Protein AF-A0A661ZI02-F1 (afdb_monomer_lite)

Secondary structure (DSSP, 8-state):
----------EEEEEE-SBTTB--SB-SS-BHHHHHHHHHHHHHHHHHHH-TTSEEEES-SSS----HHHHHHHHHHTT-SEEEEE-------S--

Radius of gyration: 15.88 Å; chains: 1; bounding box: 50×31×38 Å

pLDDT: mean 93.58, std 11.14, range [49.25, 98.88]

Structure (mmCIF, N/CA/C/O backbone):
data_AF-A0A661ZI02-F1
#
_entry.id   AF-A0A661ZI02-F1
#
loop_
_atom_site.group_PDB
_atom_site.id
_atom_site.type_symbol
_atom_site.label_atom_id
_atom_site.label_alt_id
_atom_site.label_comp_id
_atom_site.label_asym_id
_atom_site.label_entity_id
_atom_site.label_seq_id
_atom_site.pdbx_PDB_ins_code
_atom_site.Cartn_x
_atom_site.Cartn_y
_atom_site.Cartn_z
_atom_site.occupancy
_atom_site.B_iso_or_equiv
_atom_site.auth_seq_id
_atom_site.auth_comp_id
_atom_site.auth_asym_id
_atom_site.auth_atom_id
_atom_site.pdbx_PDB_model_num
ATOM 1 N N . MET A 1 1 ? -31.070 20.091 14.292 1.00 49.25 1 MET A N 1
ATOM 2 C CA . MET A 1 1 ? -29.804 20.089 13.535 1.00 49.25 1 MET A CA 1
ATOM 3 C C . MET A 1 1 ? -28.963 18.982 14.133 1.00 49.25 1 MET A C 1
ATOM 5 O O . MET A 1 1 ? -28.464 19.156 15.236 1.00 49.25 1 MET A O 1
ATOM 9 N N . GLU A 1 2 ? -28.938 17.812 13.501 1.00 51.69 2 GLU A N 1
ATOM 10 C CA . GLU A 1 2 ? -28.053 16.727 13.930 1.00 51.69 2 GLU A CA 1
ATOM 11 C C . GLU A 1 2 ? -26.612 17.192 13.716 1.00 51.69 2 GLU A C 1
ATOM 13 O O . GLU A 1 2 ? -26.232 17.592 12.615 1.00 51.69 2 GLU A O 1
ATOM 18 N N . GLY A 1 3 ? -25.843 17.254 14.802 1.00 53.81 3 GLY A N 1
ATOM 19 C CA . GLY A 1 3 ? -24.436 17.615 14.740 1.00 53.81 3 GLY A CA 1
ATOM 20 C C . GLY A 1 3 ? -23.689 16.557 13.943 1.00 53.81 3 GLY A C 1
ATOM 21 O O . GLY A 1 3 ? -23.817 15.368 14.225 1.00 53.81 3 GLY A O 1
ATOM 22 N N . VAL A 1 4 ? -22.914 16.984 12.948 1.00 59.16 4 VAL A N 1
ATOM 23 C CA . VAL A 1 4 ? -22.008 16.099 12.216 1.00 59.16 4 VAL A CA 1
ATOM 24 C C . VAL A 1 4 ? -21.014 15.530 13.228 1.00 59.16 4 VAL A C 1
ATOM 26 O O . VAL A 1 4 ? -20.111 16.230 13.683 1.00 59.16 4 VAL A O 1
ATOM 29 N N . SER A 1 5 ? -21.195 14.271 13.626 1.00 65.38 5 SER A N 1
ATOM 30 C CA . SER A 1 5 ? -20.188 13.551 14.400 1.00 65.38 5 SER A CA 1
ATOM 31 C C . SER A 1 5 ? -18.916 13.495 13.557 1.00 65.38 5 SER A C 1
ATOM 33 O O . SER A 1 5 ? -18.972 13.025 12.418 1.00 65.38 5 SER A O 1
ATOM 35 N N . GLN A 1 6 ? -17.779 13.963 14.081 1.00 70.00 6 GLN A N 1
ATOM 36 C CA . GLN A 1 6 ? -16.489 13.740 13.424 1.00 70.00 6 GLN A CA 1
ATOM 37 C C . GLN A 1 6 ? -16.312 12.234 13.206 1.00 70.00 6 GLN A C 1
ATOM 39 O O . GLN A 1 6 ? -16.179 11.479 14.170 1.00 70.00 6 GLN A O 1
ATOM 44 N N . GLN A 1 7 ? -16.343 11.800 11.945 1.00 73.38 7 GLN A N 1
ATOM 45 C CA . GLN A 1 7 ? -16.072 10.414 11.584 1.00 73.38 7 GLN A CA 1
ATOM 46 C C . GLN A 1 7 ? -14.613 10.115 11.935 1.00 73.38 7 GLN A C 1
ATOM 48 O O . GLN A 1 7 ? -13.685 10.699 11.373 1.00 73.38 7 GLN A O 1
ATOM 53 N N . LYS A 1 8 ? -14.417 9.260 12.941 1.00 89.00 8 LYS A N 1
ATOM 54 C CA . LYS A 1 8 ? -13.094 8.846 13.404 1.00 89.00 8 LYS A CA 1
ATOM 55 C C . LYS A 1 8 ? -12.618 7.716 12.497 1.00 89.00 8 LYS A C 1
ATOM 57 O O . LYS A 1 8 ? -13.283 6.694 12.421 1.00 89.00 8 LYS A O 1
ATOM 62 N N . VAL A 1 9 ? -11.458 7.880 11.867 1.00 95.38 9 VAL A N 1
ATOM 63 C CA . VAL A 1 9 ? -10.813 6.811 11.087 1.00 95.38 9 VAL A CA 1
ATOM 64 C C . VAL A 1 9 ? -10.474 5.644 12.020 1.00 95.38 9 VAL A C 1
ATOM 66 O O . VAL A 1 9 ? -9.793 5.839 13.031 1.00 95.38 9 VAL A O 1
ATOM 69 N N . ARG A 1 10 ? -10.959 4.442 11.698 1.00 97.19 10 ARG A N 1
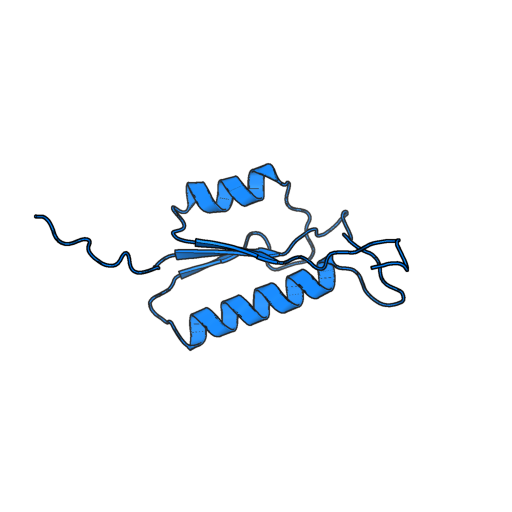ATOM 70 C CA . ARG A 1 10 ? -10.729 3.188 12.433 1.00 97.19 10 ARG A CA 1
ATOM 71 C C . ARG A 1 10 ? -10.039 2.131 11.579 1.00 97.19 10 ARG A C 1
ATOM 73 O O . ARG A 1 10 ? -9.303 1.331 12.144 1.00 97.19 10 ARG A O 1
ATOM 80 N N . LYS A 1 11 ? -10.225 2.137 10.259 1.00 98.38 11 LYS A N 1
ATOM 81 C CA . LYS A 1 11 ? -9.582 1.204 9.326 1.00 98.38 11 LYS A CA 1
ATOM 82 C C . LYS A 1 11 ? -8.891 1.947 8.193 1.00 98.38 11 LYS A C 1
ATOM 84 O O . LYS A 1 11 ? -9.512 2.725 7.470 1.00 98.38 11 LYS A O 1
ATOM 89 N N . VAL A 1 12 ? -7.605 1.667 8.013 1.00 98.62 12 VAL A N 1
ATOM 90 C CA . VAL A 1 12 ? -6.792 2.228 6.932 1.00 98.62 12 VAL A CA 1
ATOM 91 C C . VAL A 1 12 ? -6.249 1.098 6.075 1.00 98.62 12 VAL A C 1
ATOM 93 O O . VAL A 1 12 ? -5.568 0.200 6.574 1.00 98.62 12 VAL A O 1
ATOM 96 N N . VAL A 1 13 ? -6.484 1.180 4.767 1.00 98.88 13 VAL A N 1
ATOM 97 C CA . VAL A 1 13 ? -5.771 0.357 3.789 1.00 98.88 13 VAL A CA 1
ATOM 98 C C . VAL A 1 13 ? -4.594 1.143 3.231 1.00 98.88 13 VAL A C 1
ATOM 100 O O . VAL A 1 13 ? -4.751 2.252 2.726 1.00 98.88 13 VAL A O 1
ATOM 103 N N . ILE A 1 14 ? -3.408 0.547 3.308 1.00 98.88 14 ILE A N 1
ATOM 104 C CA . ILE A 1 14 ? -2.177 1.070 2.723 1.00 98.88 14 ILE A CA 1
ATOM 105 C C . ILE A 1 14 ? -1.833 0.233 1.498 1.00 98.88 14 ILE A C 1
ATOM 107 O O . ILE A 1 14 ? -1.569 -0.971 1.581 1.00 98.88 14 ILE A O 1
ATOM 111 N N . ASP A 1 15 ? -1.803 0.894 0.354 1.00 98.88 15 ASP A N 1
ATOM 112 C CA . ASP A 1 15 ? -1.435 0.311 -0.916 1.00 98.88 15 ASP A CA 1
ATOM 113 C C . ASP A 1 15 ? 0.005 0.660 -1.287 1.00 98.88 15 ASP A C 1
ATOM 115 O O . ASP A 1 15 ? 0.357 1.820 -1.507 1.00 98.88 15 ASP A O 1
ATOM 119 N N . ALA A 1 16 ? 0.850 -0.368 -1.365 1.00 98.75 16 ALA A N 1
ATOM 120 C CA . ALA A 1 16 ? 2.185 -0.230 -1.922 1.00 98.75 16 ALA A CA 1
ATOM 121 C C . ALA A 1 16 ? 2.099 -0.372 -3.449 1.00 98.75 16 ALA A C 1
ATOM 123 O O . ALA A 1 16 ? 1.865 -1.474 -3.964 1.00 98.75 16 ALA A O 1
ATOM 124 N N . GLY A 1 17 ? 2.312 0.727 -4.179 1.00 98.38 17 GLY A N 1
ATOM 125 C CA . GLY A 1 17 ? 2.271 0.772 -5.642 1.00 98.38 17 GLY A CA 1
ATOM 126 C C . GLY A 1 17 ? 3.108 -0.326 -6.311 1.00 98.38 17 GLY A C 1
ATOM 127 O O . GLY A 1 17 ? 4.130 -0.757 -5.767 1.00 98.38 17 GLY A O 1
ATOM 128 N N . HIS A 1 18 ? 2.674 -0.793 -7.487 1.00 98.50 18 HIS A N 1
ATOM 129 C CA . HIS A 1 18 ? 3.383 -1.797 -8.306 1.00 98.50 18 HIS A CA 1
ATOM 130 C C . HIS A 1 18 ? 3.630 -3.131 -7.569 1.00 98.50 18 HIS A C 1
ATOM 132 O O . HIS A 1 18 ? 2.824 -3.504 -6.711 1.00 98.50 18 HIS A O 1
ATOM 138 N N . GLY A 1 19 ? 4.691 -3.872 -7.916 1.00 98.44 19 GLY A N 1
ATOM 139 C CA . GLY A 1 19 ? 5.124 -5.101 -7.241 1.00 98.44 19 GLY A CA 1
ATOM 140 C C . GLY A 1 19 ? 5.298 -6.299 -8.179 1.00 98.44 19 GLY A C 1
ATOM 141 O O . GLY A 1 19 ? 4.689 -6.383 -9.244 1.00 98.44 19 GLY A O 1
ATOM 142 N N . GLY A 1 20 ? 6.141 -7.256 -7.791 1.00 98.50 20 GLY A N 1
ATOM 143 C CA . GLY A 1 20 ? 6.430 -8.458 -8.567 1.00 98.50 20 GLY A CA 1
ATOM 144 C C . GLY A 1 20 ? 6.935 -8.121 -9.973 1.00 98.50 20 GLY A C 1
ATOM 145 O O . GLY A 1 20 ? 8.009 -7.530 -10.127 1.00 98.50 20 GLY A O 1
ATOM 146 N N . LYS A 1 21 ? 6.138 -8.499 -10.984 1.00 98.00 21 LYS A N 1
ATOM 147 C CA . LYS A 1 21 ? 6.414 -8.280 -12.416 1.00 98.00 21 LYS A CA 1
ATOM 148 C C . LYS A 1 21 ? 6.370 -6.811 -12.848 1.00 98.00 21 LYS A C 1
ATOM 150 O O . LYS A 1 21 ? 6.915 -6.487 -13.895 1.00 98.00 21 LYS A O 1
ATOM 155 N N . ASP A 1 22 ? 5.736 -5.943 -12.065 1.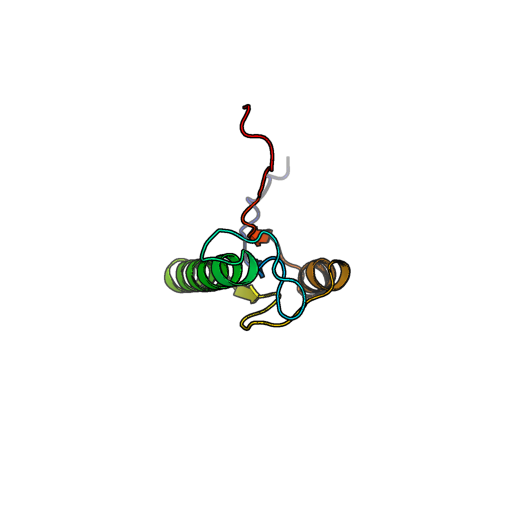00 98.19 22 ASP A N 1
ATOM 156 C CA . ASP A 1 22 ? 5.635 -4.515 -12.351 1.00 98.19 22 ASP A CA 1
ATOM 157 C C . ASP A 1 22 ? 6.629 -3.738 -11.468 1.00 98.19 22 ASP A C 1
ATOM 159 O O . ASP A 1 22 ? 6.449 -3.692 -10.246 1.00 98.19 22 ASP A O 1
ATOM 163 N N . PRO A 1 23 ? 7.707 -3.168 -12.036 1.00 97.69 23 PRO A N 1
ATOM 164 C CA . PRO A 1 23 ? 8.685 -2.397 -11.275 1.00 97.69 23 PRO A CA 1
ATOM 165 C C . PRO A 1 23 ? 8.222 -0.976 -10.923 1.00 97.69 23 PRO A C 1
ATOM 167 O O . PRO A 1 23 ? 8.832 -0.371 -10.036 1.00 97.69 23 PRO A O 1
ATOM 170 N N . GLY A 1 24 ? 7.188 -0.453 -11.592 1.00 97.38 24 GLY A N 1
ATOM 171 C CA . GLY A 1 24 ? 6.888 0.978 -11.626 1.00 97.38 24 GLY A CA 1
ATOM 172 C C . GLY A 1 24 ? 8.006 1.795 -12.274 1.00 97.38 24 GLY A C 1
ATOM 173 O O . GLY A 1 24 ? 8.746 1.292 -13.126 1.00 97.38 24 GLY A O 1
ATOM 174 N N . ALA A 1 25 ? 8.152 3.052 -11.862 1.00 97.31 25 ALA A N 1
ATOM 175 C CA . ALA A 1 25 ? 9.251 3.903 -12.288 1.00 97.31 25 ALA A CA 1
ATOM 176 C C . ALA A 1 25 ? 10.617 3.284 -11.941 1.00 97.31 25 ALA A C 1
ATOM 178 O O . ALA A 1 25 ? 10.862 2.808 -10.828 1.00 97.31 25 ALA A O 1
ATOM 179 N N . VAL A 1 26 ? 11.537 3.320 -12.907 1.00 95.56 26 VAL A N 1
ATOM 180 C CA . VAL A 1 26 ? 12.898 2.794 -12.763 1.00 95.56 26 VAL A CA 1
ATOM 181 C C . VAL A 1 26 ? 13.880 3.957 -12.758 1.00 95.56 26 VAL A C 1
ATOM 183 O O . VAL A 1 26 ? 14.055 4.649 -13.759 1.00 95.56 26 VAL A O 1
ATOM 186 N N . GLY A 1 27 ? 14.520 4.172 -11.612 1.00 91.44 27 GLY A N 1
ATOM 187 C CA . GLY A 1 27 ? 15.626 5.106 -11.462 1.00 91.44 27 GLY A CA 1
ATOM 188 C C . GLY A 1 27 ? 16.969 4.456 -11.787 1.00 91.44 27 GLY A C 1
ATOM 189 O O . GLY A 1 27 ? 17.069 3.262 -12.060 1.00 91.44 27 GLY A O 1
ATOM 190 N N . LYS A 1 28 ? 18.048 5.238 -11.680 1.00 92.75 28 LYS A N 1
ATOM 191 C CA . LYS A 1 28 ? 19.415 4.758 -11.949 1.00 92.75 28 LYS A CA 1
ATOM 192 C C . LYS A 1 28 ? 19.835 3.574 -11.060 1.00 92.75 28 LYS A C 1
ATOM 194 O O . LYS A 1 28 ? 20.608 2.730 -11.500 1.00 92.75 28 LYS A O 1
ATOM 199 N N . TYR A 1 29 ? 19.331 3.526 -9.824 1.00 94.56 29 TYR A N 1
ATOM 200 C CA . TYR A 1 29 ? 19.685 2.516 -8.816 1.00 94.56 29 TYR A CA 1
ATOM 201 C C . TYR A 1 29 ? 18.479 1.992 -8.024 1.00 94.56 29 TYR A C 1
ATOM 203 O O . TYR A 1 29 ? 18.652 1.298 -7.026 1.00 94.56 29 TYR A O 1
ATOM 211 N N . SER A 1 30 ? 17.259 2.360 -8.415 1.00 96.00 30 SER A N 1
ATOM 212 C CA . SER A 1 30 ? 16.053 2.084 -7.636 1.00 96.00 30 SER A CA 1
ATOM 213 C C . SER A 1 30 ? 14.877 1.713 -8.526 1.00 96.00 30 SER A C 1
ATOM 215 O O . SER A 1 30 ? 14.808 2.103 -9.691 1.00 96.00 30 SER A O 1
ATOM 217 N N . LYS A 1 31 ? 13.935 0.968 -7.953 1.00 98.06 31 LYS A N 1
ATOM 218 C CA . LYS A 1 31 ? 12.630 0.692 -8.548 1.00 98.06 31 LYS A CA 1
ATOM 219 C C . LYS A 1 31 ? 11.560 1.211 -7.606 1.00 98.06 31 LYS A C 1
ATOM 221 O O . LYS A 1 31 ? 11.659 1.029 -6.390 1.00 98.06 31 LYS A O 1
ATOM 226 N N . GLU A 1 32 ? 10.540 1.839 -8.165 1.00 98.44 32 GLU A N 1
ATOM 227 C CA . GLU A 1 32 ? 9.412 2.370 -7.412 1.00 98.44 32 GLU A CA 1
ATOM 228 C C . GLU A 1 32 ? 8.772 1.304 -6.524 1.00 98.44 32 GLU A C 1
ATOM 230 O O . GLU A 1 32 ? 8.528 1.574 -5.351 1.00 98.44 32 GLU A O 1
ATOM 235 N N . LYS A 1 33 ? 8.589 0.074 -7.024 1.00 98.56 33 LYS A N 1
ATOM 236 C CA . LYS A 1 33 ? 7.987 -1.017 -6.240 1.00 98.56 33 LYS A CA 1
ATOM 237 C C . LYS A 1 33 ? 8.687 -1.293 -4.901 1.00 98.56 33 LYS A C 1
ATOM 239 O O . LYS A 1 33 ? 8.015 -1.651 -3.928 1.00 98.56 33 LYS A O 1
ATOM 244 N N . ASP A 1 34 ? 10.009 -1.115 -4.846 1.00 98.62 34 ASP A N 1
ATOM 245 C CA . ASP A 1 34 ? 10.831 -1.400 -3.667 1.00 98.62 34 ASP A CA 1
ATOM 246 C C . ASP A 1 34 ? 10.735 -0.240 -2.667 1.00 98.62 34 ASP A C 1
ATOM 248 O O . ASP A 1 34 ? 10.555 -0.446 -1.462 1.00 98.62 34 ASP A O 1
ATOM 252 N N . ILE A 1 35 ? 10.781 0.996 -3.177 1.00 98.44 35 ILE A N 1
ATOM 253 C CA . ILE A 1 35 ? 10.625 2.213 -2.373 1.00 98.44 35 ILE A CA 1
ATOM 254 C C . ILE A 1 35 ? 9.207 2.284 -1.795 1.00 98.44 35 ILE A C 1
ATOM 256 O O . ILE A 1 35 ? 9.049 2.453 -0.586 1.00 98.44 35 ILE A O 1
ATOM 260 N N . ALA A 1 36 ? 8.186 2.093 -2.632 1.00 98.62 36 ALA A N 1
ATOM 261 C CA . ALA A 1 36 ? 6.784 2.118 -2.235 1.00 98.62 36 ALA A CA 1
ATOM 262 C C . ALA A 1 36 ? 6.486 1.078 -1.147 1.00 98.62 36 ALA A C 1
ATOM 264 O O . ALA A 1 36 ? 5.842 1.408 -0.154 1.00 98.62 36 ALA A O 1
ATOM 265 N N . LEU A 1 37 ? 7.016 -0.149 -1.270 1.00 98.81 37 LEU A N 1
ATOM 266 C CA . LEU A 1 37 ? 6.868 -1.178 -0.234 1.00 98.81 37 LEU A CA 1
ATOM 267 C C . LEU A 1 37 ? 7.518 -0.756 1.087 1.00 98.81 37 LEU A C 1
ATOM 269 O O . LEU A 1 37 ? 6.904 -0.871 2.146 1.00 98.81 37 LEU A O 1
ATOM 273 N N . SER A 1 38 ? 8.752 -0.254 1.026 1.00 98.75 38 SER A N 1
ATOM 274 C CA . SER A 1 38 ? 9.491 0.184 2.213 1.00 98.75 38 SER A CA 1
ATOM 275 C C . SER A 1 38 ? 8.761 1.306 2.954 1.00 98.75 38 SER A C 1
ATOM 277 O O . SER A 1 38 ? 8.631 1.261 4.180 1.00 98.75 38 SER A O 1
ATOM 279 N N . ILE A 1 39 ? 8.239 2.294 2.220 1.00 98.81 39 ILE A N 1
ATOM 280 C CA . ILE A 1 39 ? 7.477 3.403 2.800 1.00 98.81 39 ILE A CA 1
ATOM 281 C C . ILE A 1 39 ? 6.137 2.902 3.342 1.00 98.81 39 ILE A C 1
ATOM 283 O O . ILE A 1 39 ? 5.817 3.218 4.481 1.00 98.81 39 ILE A O 1
ATOM 287 N N . ALA A 1 40 ? 5.396 2.070 2.605 1.00 98.81 40 ALA A N 1
ATOM 288 C CA . ALA A 1 40 ? 4.119 1.523 3.061 1.00 98.81 40 ALA A CA 1
ATOM 289 C C . ALA A 1 40 ? 4.245 0.789 4.404 1.00 98.81 40 ALA A C 1
ATOM 291 O O . ALA A 1 40 ? 3.490 1.075 5.334 1.00 98.81 40 ALA A O 1
ATOM 292 N N . LEU A 1 41 ? 5.238 -0.097 4.540 1.00 98.88 41 LEU A N 1
ATOM 293 C CA . LEU A 1 41 ? 5.494 -0.828 5.785 1.00 98.88 41 LEU A CA 1
ATOM 294 C C . LEU A 1 41 ? 5.870 0.110 6.940 1.00 98.88 41 LEU A C 1
ATOM 296 O O . LEU A 1 41 ? 5.396 -0.067 8.060 1.00 98.88 41 LEU A O 1
ATOM 300 N N . LYS A 1 42 ? 6.692 1.136 6.683 1.00 98.88 42 LYS A N 1
ATOM 301 C CA . LYS A 1 42 ? 7.036 2.149 7.696 1.00 98.88 42 LYS A CA 1
ATOM 302 C C . LYS A 1 42 ? 5.818 2.971 8.114 1.00 98.88 42 LYS A C 1
ATOM 304 O O . LYS A 1 42 ? 5.633 3.183 9.310 1.00 98.88 42 LYS A O 1
ATOM 309 N N . THR A 1 43 ? 4.986 3.389 7.163 1.00 98.75 43 THR A N 1
ATOM 310 C CA . THR A 1 43 ? 3.750 4.138 7.419 1.00 98.75 43 THR A CA 1
ATOM 311 C C . THR A 1 43 ? 2.799 3.326 8.284 1.00 98.75 43 THR A C 1
ATOM 313 O O . THR A 1 43 ? 2.349 3.815 9.317 1.00 98.75 43 THR A O 1
ATOM 316 N N . GLY A 1 44 ? 2.534 2.071 7.924 1.00 98.69 44 GLY A N 1
ATOM 317 C CA . GLY A 1 44 ? 1.622 1.248 8.706 1.00 98.69 44 GLY A CA 1
ATOM 318 C C . GLY A 1 44 ? 2.168 0.905 10.094 1.00 98.69 44 GLY A C 1
ATOM 319 O O . GLY A 1 44 ? 1.426 1.019 11.064 1.00 98.69 44 GLY A O 1
ATOM 320 N N . ASN A 1 45 ? 3.471 0.628 10.232 1.00 98.62 45 ASN A N 1
ATOM 321 C CA . ASN A 1 45 ? 4.105 0.475 11.550 1.00 98.62 45 ASN A CA 1
ATOM 322 C C . ASN A 1 45 ? 3.983 1.750 12.403 1.00 98.62 45 ASN A C 1
ATOM 324 O O . ASN A 1 45 ? 3.759 1.675 13.611 1.00 98.62 45 ASN A O 1
ATOM 328 N N . TYR A 1 46 ? 4.131 2.929 11.791 1.00 98.69 46 TYR A N 1
ATOM 329 C CA . TYR A 1 46 ? 3.975 4.206 12.485 1.00 98.69 46 TYR A CA 1
ATOM 330 C C . TYR A 1 46 ? 2.530 4.423 12.951 1.00 98.69 46 TYR A C 1
ATOM 332 O O . TYR A 1 46 ? 2.326 4.827 14.095 1.00 98.69 46 TYR A O 1
ATOM 340 N N . ILE A 1 47 ? 1.537 4.110 12.112 1.00 98.44 47 ILE A N 1
ATOM 341 C CA . ILE A 1 47 ? 0.117 4.170 12.488 1.00 98.44 47 ILE A CA 1
ATOM 342 C C . ILE A 1 47 ? -0.153 3.215 13.651 1.00 98.44 47 ILE A C 1
ATOM 344 O O . ILE A 1 47 ? -0.616 3.662 14.691 1.00 98.44 47 ILE A O 1
ATOM 348 N N . GLN A 1 48 ? 0.229 1.941 13.536 1.00 97.75 48 GLN A N 1
ATOM 349 C CA . GLN A 1 48 ? 0.001 0.940 14.586 1.00 97.75 48 GLN A CA 1
ATOM 350 C C . GLN A 1 48 ? 0.639 1.331 15.929 1.00 97.75 48 GLN A C 1
ATOM 352 O O . GLN A 1 48 ? 0.062 1.085 16.984 1.00 97.75 48 GLN A O 1
ATOM 357 N N . LYS A 1 49 ? 1.818 1.968 15.904 1.00 98.38 49 LYS A N 1
ATOM 358 C CA . LYS A 1 49 ? 2.516 2.416 17.117 1.00 98.38 49 LYS A CA 1
ATOM 359 C C . LYS A 1 49 ? 1.843 3.610 17.801 1.00 98.38 49 LYS A C 1
ATOM 361 O O . LYS A 1 49 ? 1.873 3.690 19.025 1.00 98.38 49 LYS A O 1
ATOM 366 N N . ASN A 1 50 ? 1.311 4.560 17.033 1.00 98.31 50 ASN A N 1
ATOM 367 C CA . ASN A 1 50 ? 0.832 5.842 17.568 1.00 98.31 50 ASN A CA 1
ATOM 368 C C . ASN A 1 50 ? -0.699 5.929 17.663 1.00 98.31 50 ASN A C 1
ATOM 370 O O . ASN A 1 50 ? -1.221 6.775 18.382 1.00 98.31 50 ASN A O 1
ATOM 374 N N . LEU A 1 51 ? -1.415 5.064 16.946 1.00 97.19 51 LEU A N 1
ATOM 375 C CA . LEU A 1 51 ? -2.870 5.009 16.859 1.00 97.19 51 LEU A CA 1
ATOM 376 C C . LEU A 1 51 ? -3.320 3.549 17.068 1.00 97.19 51 LEU A C 1
ATOM 378 O O . LEU A 1 51 ? -3.739 2.899 16.114 1.00 97.19 51 LEU A O 1
ATOM 382 N N . PRO A 1 52 ? -3.242 3.011 18.302 1.00 94.81 52 PRO A N 1
ATOM 383 C CA . PRO A 1 52 ? -3.535 1.595 18.585 1.00 94.81 52 PRO A CA 1
ATOM 384 C C . PRO A 1 52 ? -4.987 1.194 18.276 1.00 94.81 52 PRO A C 1
ATOM 386 O O . PRO A 1 52 ? -5.302 0.022 18.111 1.00 94.81 52 PRO A O 1
ATOM 389 N N . ASP A 1 53 ? -5.860 2.192 18.186 1.00 96.75 53 ASP A N 1
ATOM 390 C CA . ASP A 1 53 ? -7.272 2.094 17.832 1.00 96.75 53 ASP A CA 1
ATOM 391 C C . ASP A 1 53 ? -7.536 1.947 16.321 1.00 96.75 53 ASP A C 1
ATOM 393 O O . ASP A 1 53 ? -8.690 1.755 15.930 1.00 96.75 53 ASP A O 1
ATOM 397 N N . VAL A 1 54 ? -6.506 2.114 15.483 1.00 98.19 54 VAL A N 1
ATOM 398 C CA . VAL A 1 54 ? -6.601 2.074 14.021 1.00 98.19 54 VAL A CA 1
ATOM 399 C C . VAL A 1 54 ? -6.061 0.747 13.503 1.00 98.19 54 VAL A C 1
ATOM 401 O O . VAL A 1 54 ? -4.888 0.414 13.669 1.00 98.19 54 VAL A O 1
ATOM 404 N N . GLU A 1 55 ? -6.919 0.007 12.815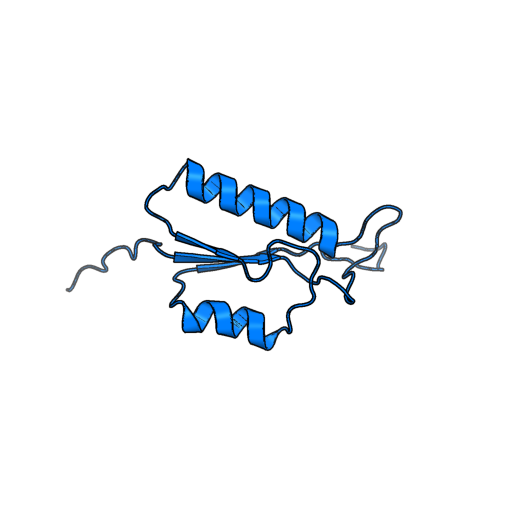 1.00 98.50 55 GLU A N 1
ATOM 405 C CA . GLU A 1 55 ? -6.547 -1.192 12.083 1.00 98.50 55 GLU A CA 1
ATOM 406 C C . GLU A 1 55 ? -5.842 -0.815 10.772 1.00 98.50 55 GLU A C 1
ATOM 408 O O . GLU A 1 55 ? -6.316 0.032 10.010 1.00 98.50 55 GLU A O 1
ATOM 413 N N . VAL A 1 56 ? -4.701 -1.457 10.503 1.00 98.69 56 VAL A N 1
ATOM 414 C CA . VAL A 1 56 ? -3.915 -1.250 9.282 1.00 98.69 56 VAL A CA 1
ATOM 415 C C . VAL A 1 56 ? -3.914 -2.516 8.443 1.00 98.69 56 VAL A C 1
ATOM 417 O O . VAL A 1 56 ? -3.397 -3.557 8.856 1.00 98.69 56 VAL A O 1
ATOM 420 N N . ILE A 1 57 ? -4.418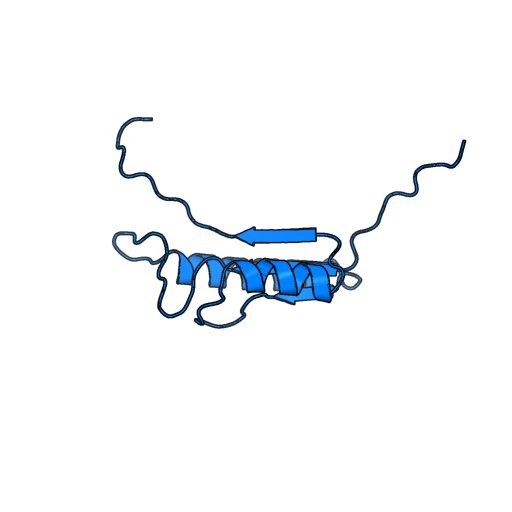 -2.385 7.223 1.00 98.81 57 ILE A N 1
ATOM 421 C CA . ILE A 1 57 ? -4.513 -3.448 6.228 1.00 98.81 57 ILE A CA 1
ATOM 422 C C . ILE A 1 57 ? -3.616 -3.062 5.052 1.00 98.81 57 ILE A C 1
ATOM 424 O O . ILE A 1 57 ? -3.529 -1.897 4.678 1.00 98.81 57 ILE A O 1
ATOM 428 N N . TYR A 1 58 ? -2.915 -4.027 4.466 1.00 98.81 58 TYR A N 1
ATOM 429 C CA . TYR A 1 58 ? -1.996 -3.773 3.356 1.00 98.81 58 TYR A CA 1
ATOM 430 C C . TYR A 1 58 ? -2.491 -4.474 2.096 1.00 98.81 58 TYR A C 1
ATOM 432 O O . TYR A 1 58 ? -2.870 -5.641 2.173 1.00 98.81 58 TYR A O 1
ATOM 440 N N . THR A 1 59 ? -2.401 -3.830 0.929 1.00 98.88 59 THR A N 1
ATOM 441 C CA . THR A 1 59 ? -2.646 -4.541 -0.342 1.00 98.88 59 THR A CA 1
ATOM 442 C C . THR A 1 59 ? -1.556 -5.576 -0.625 1.00 98.88 59 THR A C 1
ATOM 444 O O . THR A 1 59 ? -1.838 -6.653 -1.143 1.00 98.88 59 THR A O 1
ATOM 447 N N . ARG A 1 60 ? -0.309 -5.282 -0.231 1.00 98.75 60 ARG A N 1
ATOM 448 C CA . ARG A 1 60 ? 0.816 -6.226 -0.206 1.00 98.75 60 ARG A CA 1
ATOM 449 C C . ARG A 1 60 ? 1.809 -5.872 0.899 1.00 98.75 60 ARG A C 1
ATOM 451 O O . ARG A 1 60 ? 2.037 -4.701 1.188 1.00 98.75 60 ARG A O 1
ATOM 458 N N . LYS A 1 61 ? 2.446 -6.896 1.476 1.00 98.69 61 LYS A N 1
ATOM 459 C CA . LYS A 1 61 ? 3.543 -6.757 2.463 1.00 98.69 61 LYS A CA 1
ATOM 460 C C . LYS A 1 61 ? 4.880 -7.305 1.953 1.00 98.69 61 LYS A C 1
ATOM 462 O O . LYS A 1 61 ? 5.882 -7.244 2.656 1.00 98.69 61 LYS A O 1
ATOM 467 N N . THR A 1 62 ? 4.889 -7.834 0.734 1.00 98.81 62 THR A N 1
ATOM 468 C CA . THR A 1 62 ? 6.043 -8.428 0.054 1.00 98.81 62 THR A CA 1
ATOM 469 C C . THR A 1 62 ? 6.073 -7.976 -1.408 1.00 98.81 62 THR A C 1
ATOM 471 O O . THR A 1 62 ? 5.186 -7.247 -1.874 1.00 98.81 62 THR A O 1
ATOM 474 N N . ASP A 1 63 ? 7.117 -8.364 -2.139 1.00 98.62 63 ASP A N 1
ATOM 475 C CA . ASP A 1 63 ? 7.261 -8.053 -3.561 1.00 98.62 63 ASP A CA 1
ATOM 476 C C . ASP A 1 63 ? 6.394 -8.974 -4.439 1.00 98.62 63 ASP A C 1
ATOM 478 O O . ASP A 1 63 ? 6.876 -9.900 -5.086 1.00 98.62 63 ASP A O 1
ATOM 482 N N . ILE A 1 64 ? 5.085 -8.723 -4.433 1.00 98.75 64 ILE A N 1
ATOM 483 C CA . ILE A 1 64 ? 4.095 -9.412 -5.267 1.00 98.75 64 ILE A CA 1
ATOM 484 C C . ILE A 1 64 ? 3.312 -8.405 -6.101 1.00 98.75 64 ILE A C 1
ATOM 486 O O . ILE A 1 64 ? 3.107 -7.266 -5.683 1.00 98.75 64 ILE A O 1
ATOM 490 N N . PHE A 1 65 ? 2.855 -8.827 -7.278 1.00 98.50 65 PHE A N 1
ATOM 491 C CA . PHE A 1 65 ? 1.984 -7.998 -8.102 1.00 98.50 65 PHE A CA 1
ATOM 492 C C . PHE A 1 65 ? 0.535 -8.112 -7.630 1.00 98.50 65 PHE A C 1
ATOM 494 O O . PHE A 1 65 ? 0.004 -9.217 -7.530 1.00 98.50 65 PHE A O 1
ATOM 501 N N . VAL A 1 66 ? -0.106 -6.968 -7.387 1.00 98.25 66 VAL A N 1
ATOM 502 C CA . VAL A 1 66 ? -1.540 -6.875 -7.087 1.00 98.25 66 VAL A CA 1
ATOM 503 C C . VAL A 1 66 ? -2.215 -6.087 -8.203 1.00 98.25 66 VAL A C 1
ATOM 505 O O . VAL A 1 66 ? -1.866 -4.927 -8.445 1.00 98.25 66 VAL A O 1
ATOM 508 N N . GLU A 1 67 ? -3.176 -6.721 -8.874 1.00 97.94 67 GLU A N 1
ATOM 509 C CA . GLU A 1 67 ? -3.978 -6.105 -9.936 1.00 97.94 67 GLU A CA 1
ATOM 510 C C . GLU A 1 67 ? -4.699 -4.849 -9.426 1.00 97.94 67 GLU A C 1
ATOM 512 O O . GLU A 1 67 ? -5.197 -4.826 -8.299 1.00 97.94 67 GLU A O 1
ATOM 517 N N . LEU A 1 68 ? -4.801 -3.813 -10.264 1.00 96.12 68 LEU A N 1
ATOM 518 C CA . LEU A 1 68 ? -5.326 -2.503 -9.856 1.00 96.12 68 LEU A CA 1
ATOM 519 C C . LEU A 1 68 ? -6.737 -2.592 -9.245 1.00 96.12 68 LEU A C 1
ATOM 521 O O . LEU A 1 68 ? -7.000 -2.008 -8.197 1.00 96.12 68 LEU A O 1
ATOM 525 N N . HIS A 1 69 ? -7.623 -3.389 -9.849 1.00 97.25 69 HIS A N 1
ATOM 526 C CA . HIS A 1 69 ? -8.983 -3.594 -9.341 1.00 97.25 69 HIS A CA 1
ATOM 527 C C . HIS A 1 69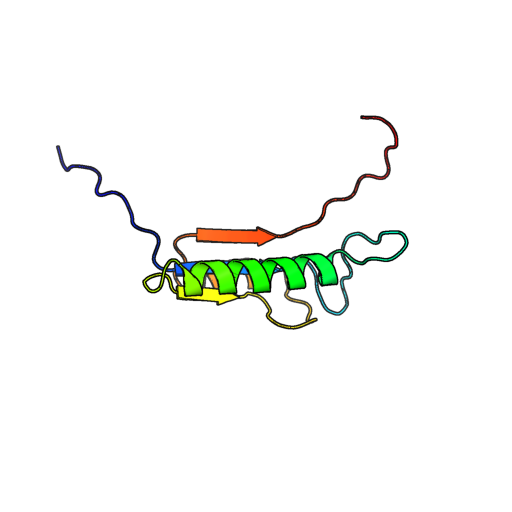 ? -9.010 -4.339 -7.998 1.00 97.25 69 HIS A C 1
ATOM 529 O O . HIS A 1 69 ? -9.882 -4.082 -7.171 1.00 97.25 69 HIS A O 1
ATOM 535 N N . ASN A 1 70 ? -8.046 -5.232 -7.751 1.00 98.19 70 ASN A N 1
ATOM 536 C CA . ASN A 1 70 ? -7.950 -5.952 -6.484 1.00 98.19 70 ASN A CA 1
ATOM 537 C C . ASN A 1 70 ? -7.511 -5.028 -5.345 1.00 98.19 70 ASN A C 1
ATOM 539 O O . ASN A 1 70 ? -7.972 -5.208 -4.225 1.00 98.19 70 ASN A O 1
ATOM 543 N N . ARG A 1 71 ? -6.690 -4.006 -5.617 1.00 98.44 71 ARG A N 1
ATOM 544 C CA . ARG A 1 71 ? -6.293 -3.006 -4.608 1.00 98.44 71 ARG A CA 1
ATOM 545 C C . ARG A 1 71 ? -7.508 -2.256 -4.060 1.00 98.44 71 ARG A C 1
ATOM 547 O O . ARG A 1 71 ? -7.681 -2.178 -2.848 1.00 98.44 71 ARG A O 1
ATOM 554 N N . ALA A 1 72 ? -8.373 -1.771 -4.954 1.00 97.56 72 ALA A N 1
ATOM 555 C CA . ALA A 1 72 ? -9.621 -1.108 -4.576 1.00 97.56 72 ALA A CA 1
ATOM 556 C C . ALA A 1 72 ? -10.613 -2.080 -3.917 1.00 97.56 72 ALA A C 1
ATOM 558 O O . ALA A 1 72 ? -11.241 -1.735 -2.920 1.00 97.56 72 ALA A O 1
ATOM 559 N N . ARG A 1 73 ? -10.713 -3.318 -4.426 1.00 98.56 73 ARG A N 1
ATOM 560 C CA . ARG A 1 73 ? -11.546 -4.364 -3.816 1.00 98.56 73 ARG A CA 1
ATOM 561 C C . ARG A 1 73 ? -11.145 -4.636 -2.365 1.00 98.56 73 ARG A C 1
ATOM 563 O O . ARG A 1 73 ? -12.020 -4.658 -1.519 1.00 98.56 73 ARG A O 1
ATOM 570 N N . ILE A 1 74 ? -9.849 -4.755 -2.057 1.00 98.62 74 ILE A N 1
ATOM 571 C CA . ILE A 1 74 ? -9.369 -4.938 -0.675 1.00 98.62 74 ILE A CA 1
ATOM 572 C C . ILE A 1 74 ? -9.869 -3.810 0.238 1.00 98.62 74 ILE A C 1
ATOM 574 O O . ILE A 1 74 ? -10.275 -4.082 1.362 1.00 98.62 74 ILE A O 1
ATOM 578 N N . ALA A 1 75 ? -9.873 -2.560 -0.232 1.00 98.38 75 ALA A N 1
ATOM 579 C CA . ALA A 1 75 ? -10.399 -1.433 0.539 1.00 98.38 75 ALA A CA 1
ATOM 580 C C . ALA A 1 75 ? -11.904 -1.536 0.790 1.00 98.38 75 ALA A C 1
ATOM 582 O O . ALA A 1 75 ? -12.344 -1.385 1.929 1.00 98.38 75 ALA A O 1
ATOM 583 N N . ASN A 1 76 ? -12.668 -1.845 -0.256 1.00 98.44 76 ASN A N 1
ATOM 584 C CA . ASN A 1 76 ? -14.122 -1.949 -0.178 1.00 98.44 76 ASN A CA 1
ATOM 585 C C . ASN A 1 76 ? -14.568 -3.142 0.679 1.00 98.44 76 ASN A C 1
ATOM 587 O O . ASN A 1 76 ? -15.408 -2.973 1.555 1.00 98.44 76 ASN A O 1
ATOM 591 N N . ASP A 1 77 ? -13.971 -4.318 0.478 1.00 98.56 77 ASP A N 1
ATOM 592 C CA . ASP A 1 77 ? -14.318 -5.555 1.191 1.00 98.56 77 ASP A CA 1
ATOM 593 C C . ASP A 1 77 ? -13.997 -5.472 2.693 1.00 98.56 77 ASP A C 1
ATOM 595 O O . ASP A 1 77 ? -14.608 -6.172 3.496 1.00 98.56 77 ASP A O 1
ATOM 599 N N . ASN A 1 78 ? -13.038 -4.624 3.084 1.00 98.31 78 ASN A N 1
ATOM 600 C CA . ASN A 1 78 ? -12.697 -4.385 4.489 1.00 98.31 78 ASN A CA 1
ATOM 601 C C . ASN A 1 78 ? -13.407 -3.162 5.090 1.00 98.31 78 ASN A C 1
ATOM 603 O O . ASN A 1 78 ? -13.189 -2.872 6.270 1.00 98.31 78 ASN A O 1
ATOM 607 N N . GLU A 1 79 ? -14.243 -2.468 4.309 1.00 97.62 79 GLU A N 1
ATOM 608 C CA . GLU A 1 79 ? -14.940 -1.241 4.714 1.00 97.62 79 GLU A CA 1
ATOM 609 C C . GLU A 1 79 ? -13.956 -0.190 5.254 1.00 97.62 79 GLU A C 1
ATOM 611 O O . GLU A 1 79 ? -14.121 0.348 6.348 1.00 97.62 79 GLU A O 1
ATOM 616 N N . ALA A 1 80 ? -12.859 0.037 4.527 1.00 98.00 80 ALA A N 1
ATOM 617 C CA . ALA A 1 80 ? -11.829 0.973 4.957 1.00 98.00 80 ALA A CA 1
ATOM 618 C C . ALA A 1 80 ? -12.354 2.418 4.953 1.00 98.00 80 ALA A C 1
ATOM 620 O O . ALA A 1 80 ? -12.900 2.884 3.954 1.00 98.00 80 ALA A O 1
ATOM 621 N N . ASP A 1 81 ? -12.096 3.158 6.033 1.00 97.88 81 ASP A N 1
ATOM 622 C CA . ASP A 1 81 ? -12.429 4.586 6.122 1.00 97.88 81 ASP A CA 1
ATOM 623 C C . ASP A 1 81 ? -11.480 5.438 5.267 1.00 97.88 81 ASP A C 1
ATOM 625 O O . ASP A 1 81 ? -11.817 6.539 4.829 1.00 97.88 81 ASP A O 1
ATOM 629 N N . LEU A 1 82 ? -10.256 4.940 5.065 1.00 97.75 82 LEU A N 1
ATOM 630 C CA . LEU A 1 82 ? -9.204 5.617 4.322 1.00 97.75 82 LEU A CA 1
ATOM 631 C C . LEU A 1 82 ? -8.371 4.621 3.514 1.00 97.75 82 LEU A C 1
ATOM 633 O O . LEU A 1 82 ? -7.892 3.610 4.030 1.00 97.75 82 LEU A O 1
ATOM 637 N N . PHE A 1 83 ? -8.130 4.970 2.254 1.00 98.50 83 PHE A N 1
ATOM 638 C CA . PHE A 1 83 ? -7.204 4.277 1.367 1.00 98.50 83 PHE A CA 1
ATOM 639 C C . PHE A 1 83 ? -6.019 5.190 1.038 1.00 98.50 83 PHE A C 1
ATOM 641 O O . PHE A 1 83 ? -6.202 6.290 0.518 1.00 98.50 83 PHE A O 1
ATOM 648 N N . ILE A 1 84 ? -4.801 4.737 1.333 1.00 98.62 84 ILE A N 1
ATOM 649 C CA . ILE A 1 84 ? -3.555 5.470 1.081 1.00 98.62 84 ILE A CA 1
ATOM 650 C C . ILE A 1 84 ? -2.738 4.685 0.062 1.00 98.62 84 ILE A C 1
ATOM 652 O O . ILE A 1 84 ? -2.172 3.651 0.405 1.00 98.62 84 ILE A O 1
ATOM 656 N N . SER A 1 85 ? -2.626 5.186 -1.168 1.00 98.56 85 SER A N 1
ATOM 657 C CA . SER A 1 85 ? -1.732 4.603 -2.173 1.00 98.56 85 SER A CA 1
AT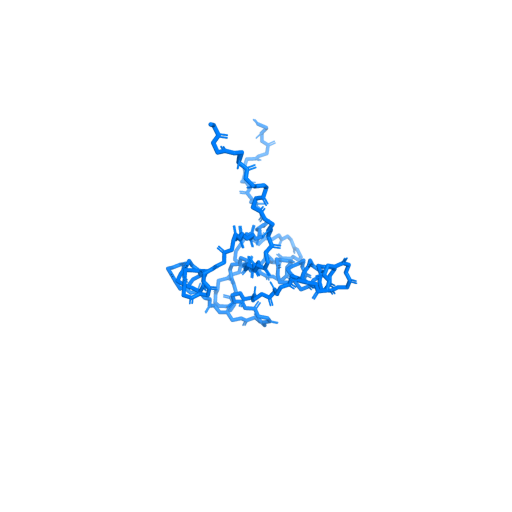OM 658 C C . SER A 1 85 ? -0.420 5.372 -2.251 1.00 98.56 85 SER A C 1
ATOM 660 O O . SER A 1 85 ? -0.405 6.603 -2.297 1.00 98.56 85 SER A O 1
ATOM 662 N N . ILE A 1 86 ? 0.690 4.637 -2.220 1.00 98.69 86 ILE A N 1
ATOM 663 C CA . ILE A 1 86 ? 2.044 5.188 -2.182 1.00 98.69 86 ILE A CA 1
ATOM 664 C C . ILE A 1 86 ? 2.756 4.834 -3.483 1.00 98.69 86 ILE A C 1
ATOM 666 O O . ILE A 1 86 ? 2.970 3.660 -3.788 1.00 98.69 86 ILE A O 1
ATOM 670 N N . HIS A 1 87 ? 3.168 5.878 -4.197 1.00 98.12 87 HIS A N 1
ATOM 671 C CA . HIS A 1 87 ? 3.852 5.818 -5.482 1.00 98.12 87 HIS A CA 1
ATOM 672 C C . HIS A 1 87 ? 5.041 6.785 -5.512 1.00 98.12 87 HIS A C 1
ATOM 674 O O . HIS A 1 87 ? 5.088 7.773 -4.775 1.00 98.12 87 HIS A O 1
ATOM 680 N N . CYS A 1 88 ? 6.004 6.507 -6.383 1.00 94.62 88 CYS A N 1
ATOM 681 C CA . CYS A 1 88 ? 7.121 7.388 -6.701 1.00 94.62 88 CYS A CA 1
ATOM 682 C C . CYS A 1 88 ? 7.045 7.718 -8.187 1.00 94.62 88 CYS A C 1
ATOM 684 O O . CYS A 1 88 ? 7.570 6.987 -9.020 1.00 94.62 88 CYS A O 1
ATOM 686 N N . ASN A 1 89 ? 6.367 8.821 -8.500 1.00 87.38 89 ASN A N 1
ATOM 687 C CA . ASN A 1 89 ? 6.122 9.225 -9.877 1.00 87.38 89 ASN A CA 1
ATOM 688 C C . ASN A 1 89 ? 7.436 9.486 -10.642 1.00 87.38 89 ASN A C 1
ATOM 690 O O . ASN A 1 89 ? 8.469 9.797 -10.045 1.00 87.38 89 ASN A O 1
ATOM 694 N N . ALA A 1 90 ? 7.378 9.421 -11.970 1.00 87.19 90 ALA A N 1
ATOM 695 C CA . ALA A 1 90 ? 8.486 9.782 -12.844 1.00 87.19 90 ALA A CA 1
ATOM 696 C C . ALA A 1 90 ? 7.998 10.614 -14.029 1.00 87.19 90 ALA A C 1
ATOM 698 O O . ALA A 1 90 ? 6.900 10.422 -14.545 1.00 87.19 90 ALA A O 1
ATOM 699 N N . ASN A 1 91 ? 8.848 11.532 -14.477 1.00 84.81 91 ASN A N 1
ATOM 700 C CA . ASN A 1 91 ? 8.640 12.303 -15.691 1.00 84.81 91 ASN A CA 1
ATOM 701 C C . ASN A 1 91 ? 9.944 12.299 -16.495 1.00 84.81 91 ASN A C 1
ATOM 703 O O . ASN A 1 91 ? 11.016 12.533 -15.941 1.00 84.81 91 ASN A O 1
ATOM 707 N N . ASN A 1 92 ? 9.845 12.035 -17.797 1.00 81.50 92 ASN A N 1
ATOM 708 C CA . ASN A 1 92 ? 10.989 12.063 -18.709 1.00 81.50 92 ASN A CA 1
ATOM 709 C C . ASN A 1 92 ? 11.362 13.491 -19.143 1.00 81.50 92 ASN A C 1
ATOM 711 O O . ASN A 1 92 ? 12.419 13.696 -19.737 1.00 81.50 92 ASN A O 1
ATOM 715 N N . SER A 1 93 ? 10.500 14.478 -18.879 1.00 83.25 93 SER A N 1
ATOM 716 C CA . SER A 1 93 ? 10.799 15.883 -19.135 1.00 83.25 93 SER A CA 1
ATOM 717 C C . SER A 1 93 ? 11.877 16.379 -18.176 1.00 83.25 93 SER A C 1
ATOM 719 O O . SER A 1 93 ? 11.711 16.341 -16.960 1.00 83.25 93 SER A O 1
ATOM 721 N N . SER A 1 94 ? 12.963 16.915 -18.730 1.00 77.00 94 SER A N 1
ATOM 722 C CA . SER A 1 94 ? 13.926 17.730 -17.982 1.00 77.00 94 SER A CA 1
ATOM 723 C C . SER A 1 94 ? 13.459 19.179 -17.803 1.00 77.00 94 SER A C 1
ATOM 725 O O . SER A 1 94 ? 14.158 19.979 -17.181 1.00 77.00 94 SER A O 1
ATOM 727 N N . LYS A 1 95 ? 12.300 19.530 -18.371 1.00 71.00 95 LYS A N 1
ATOM 728 C CA . LYS A 1 95 ? 11.683 20.853 -18.275 1.00 71.00 95 LYS A CA 1
ATOM 729 C C . LYS A 1 95 ? 10.533 20.816 -17.257 1.00 71.00 95 LYS A C 1
ATOM 731 O O . LYS A 1 95 ? 9.773 19.842 -17.300 1.00 71.00 95 LYS A O 1
ATOM 736 N N . PRO A 1 96 ? 10.437 21.823 -16.370 1.00 65.62 96 PRO A N 1
ATOM 737 C CA . PRO A 1 96 ? 9.349 21.939 -15.403 1.00 65.62 96 PRO A CA 1
ATOM 738 C C . PRO A 1 96 ? 7.985 22.100 -16.080 1.00 65.62 96 PRO A C 1
ATOM 740 O O . PRO A 1 96 ? 7.946 22.624 -17.220 1.00 65.62 96 PRO A O 1
#

Sequence (96 aa):
MEGVSQQKVRKVVIDAGHGGKDPGAVGKYSKEKDIALSIALKTGNYIQKNLPDVEVIYTRKTDIFVELHNRARIANDNEADLFISIHCNANNSSKP

Foldseek 3Di:
DPDPDPDDFQEEEEEQPFFDVGQPDDDPPHTFSVVSLVVSVVVQVVCCVPPVSHHYHYQDNHRHGDDPVVSVVVCVVVVGPYYHYDTDDDDPDPDD